Protein AF-A0A9W8D5C9-F1 (afdb_monomer)

Solvent-accessible surface area (backbone atoms only — not comparable to full-atom values): 7856 Å² total; per-residue (Å²): 135,87,64,91,77,74,80,78,79,81,74,92,70,95,73,89,43,74,68,52,52,51,42,46,52,53,36,50,51,50,59,46,50,76,71,38,90,71,66,34,78,88,32,74,48,76,50,75,42,58,45,60,65,43,46,39,41,76,72,57,45,49,63,58,22,62,76,54,74,42,32,44,96,87,67,45,71,49,79,64,47,74,58,52,54,54,34,48,52,53,59,69,70,45,58,43,45,79,42,78,41,71,43,70,75,90,59,94,46,78,69,54,62,55,51,52,53,42,56,55,52,61,66,60,80,78,122

Sequence (127 aa):
MFDPRNASEPLPGTRQTSQRAEIAAIVLALLIIINDVRLGQQTVFRICSDSMYAISSFTKWHIVWALNGWRHANGSPVEDQDLIEKGVMLAR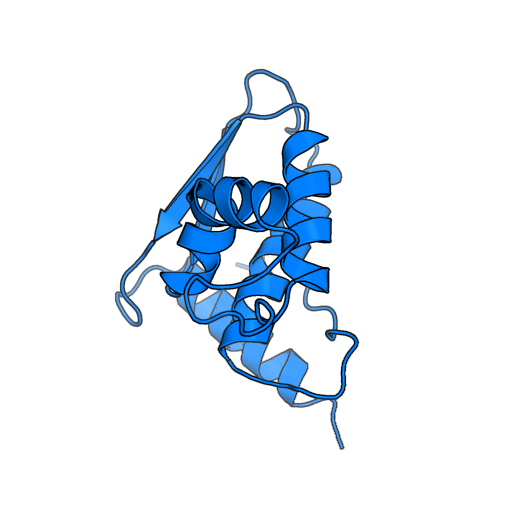ALPARLVYTHVPAHYGIEGNEQADQLAIQGAKDNN

Mean predicted aligned error: 10.07 Å

Radius of gyration: 14.94 Å; Cα contacts (8 Å, |Δi|>4): 122; chains: 1; bounding box: 32×32×46 Å

Secondary structure (DSSP, 8-state):
---TT----PPSSS---HHHHHHHHHHHHHHHHHT-TT-STT-EEEEEES-HHHHHIIIIIHHHHHHTTSB-TTSPBPTTHHHHHHHHHHHHHSSSEEEEEE--TTS--HHHHHHHHHHHHHHHS--

Foldseek 3Di:
DDDPLDDFDADPDPDDDPVLLQLVVLLSNLVSQQPDPPFALAAEDEDEDQDPVNLCLLPPVVVVCVVVVQADPVRHHHPNCVSSVSSNVSCVPGSYHYHYDHDHPPPPDVVVVSSVVSSVVSVPVPD

Structure (mmCIF, N/CA/C/O backbone):
data_AF-A0A9W8D5C9-F1
#
_entry.id   AF-A0A9W8D5C9-F1
#
loop_
_atom_site.group_PDB
_atom_site.id
_atom_site.type_symbol
_atom_site.label_atom_id
_atom_site.label_alt_id
_atom_site.label_comp_id
_atom_site.label_asym_id
_atom_site.label_entity_id
_atom_site.label_seq_id
_atom_site.pdbx_PDB_ins_code
_atom_site.Cartn_x
_atom_site.Cartn_y
_atom_site.Cartn_z
_atom_site.occupancy
_atom_site.B_iso_or_equiv
_atom_site.auth_seq_id
_atom_site.auth_comp_id
_atom_site.auth_asym_id
_atom_site.auth_atom_id
_atom_site.pdbx_PDB_model_num
ATOM 1 N N . MET A 1 1 ? 3.618 0.450 26.489 1.00 38.72 1 MET A N 1
ATOM 2 C CA . MET A 1 1 ? 2.148 0.291 26.451 1.00 38.72 1 MET A CA 1
ATOM 3 C C . MET A 1 1 ? 1.827 -0.381 25.124 1.00 38.72 1 MET A C 1
ATOM 5 O O . MET A 1 1 ? 2.109 0.208 24.093 1.00 38.72 1 MET A O 1
ATOM 9 N N . PHE A 1 2 ? 1.432 -1.657 25.146 1.00 38.47 2 PHE A N 1
ATOM 10 C CA . PHE A 1 2 ? 1.218 -2.468 23.941 1.00 38.47 2 PHE A CA 1
ATOM 11 C C . PHE A 1 2 ? -0.118 -2.090 23.291 1.00 38.47 2 PHE A C 1
ATOM 13 O O . PHE A 1 2 ? -1.156 -2.170 23.947 1.00 38.47 2 PHE A O 1
ATOM 20 N N . ASP A 1 3 ? -0.087 -1.658 22.030 1.00 44.62 3 ASP A N 1
ATOM 21 C CA . ASP A 1 3 ? -1.291 -1.420 21.234 1.00 44.62 3 ASP A CA 1
ATOM 22 C C . ASP A 1 3 ? -1.739 -2.748 20.593 1.00 44.62 3 ASP A C 1
ATOM 24 O O . ASP A 1 3 ? -0.953 -3.362 19.868 1.00 44.62 3 ASP A O 1
ATOM 28 N N . PRO A 1 4 ? -2.974 -3.219 20.834 1.00 49.16 4 PRO A N 1
ATOM 29 C CA . PRO A 1 4 ? -3.477 -4.490 20.303 1.00 49.16 4 PRO A CA 1
ATOM 30 C C . PRO A 1 4 ? -3.664 -4.501 18.776 1.00 49.16 4 PRO A C 1
ATOM 32 O O . PRO A 1 4 ? -4.028 -5.530 18.215 1.00 49.16 4 PRO A O 1
ATOM 35 N N . ARG A 1 5 ? -3.422 -3.378 18.089 1.00 50.81 5 ARG A N 1
ATOM 36 C CA . ARG A 1 5 ? -3.484 -3.263 16.626 1.00 50.81 5 ARG A CA 1
ATOM 37 C C . ARG A 1 5 ? -2.172 -3.627 15.927 1.00 50.81 5 ARG A C 1
ATOM 39 O O . ARG A 1 5 ? -2.107 -3.533 14.709 1.00 50.81 5 ARG A O 1
ATOM 46 N N . ASN A 1 6 ? -1.131 -4.018 16.660 1.00 42.91 6 ASN A N 1
ATOM 47 C CA . ASN A 1 6 ? 0.143 -4.433 16.077 1.00 42.91 6 ASN A CA 1
ATOM 48 C C . ASN A 1 6 ? 0.071 -5.898 15.610 1.00 42.91 6 ASN A C 1
ATOM 50 O O . ASN A 1 6 ? 0.101 -6.812 16.431 1.00 42.91 6 ASN A O 1
ATOM 54 N N . ALA A 1 7 ? -0.020 -6.122 14.298 1.00 48.59 7 ALA A N 1
ATOM 55 C CA . ALA A 1 7 ? 0.104 -7.444 13.684 1.00 48.59 7 ALA A CA 1
ATOM 56 C C . ALA A 1 7 ? 1.468 -7.562 12.985 1.00 48.59 7 ALA A C 1
ATOM 58 O O . ALA A 1 7 ? 1.963 -6.581 12.435 1.00 48.59 7 ALA A O 1
ATOM 59 N N . SER A 1 8 ? 2.064 -8.757 12.999 1.00 45.00 8 SER A N 1
ATOM 60 C CA . SER A 1 8 ? 3.264 -9.120 12.233 1.00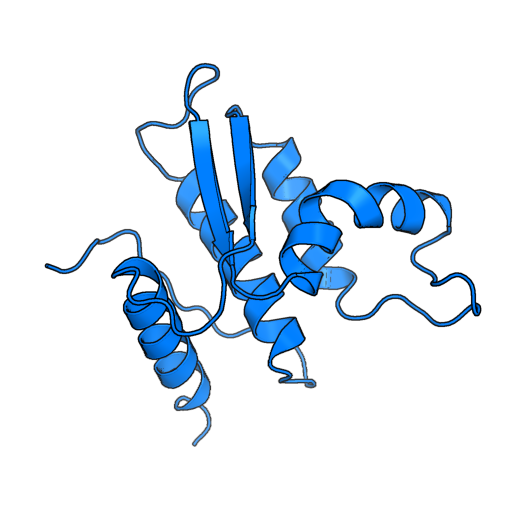 45.00 8 SER A CA 1
ATOM 61 C C . SER A 1 8 ? 2.978 -10.466 11.573 1.00 45.00 8 SER A C 1
ATOM 63 O O . SER A 1 8 ? 2.963 -11.493 12.246 1.00 45.00 8 SER A O 1
ATOM 65 N N . GLU A 1 9 ? 2.638 -10.451 10.283 1.00 47.84 9 GLU A N 1
ATOM 66 C CA . GLU A 1 9 ? 2.447 -11.671 9.494 1.00 47.84 9 GLU A CA 1
ATOM 67 C C . GLU A 1 9 ? 3.598 -11.839 8.494 1.00 47.84 9 GLU A C 1
ATOM 69 O O . GLU A 1 9 ? 4.032 -10.854 7.884 1.00 47.84 9 GLU A O 1
ATOM 74 N N . PRO A 1 10 ? 4.092 -13.073 8.291 1.00 42.75 10 PRO A N 1
ATOM 75 C CA . PRO A 1 10 ? 5.148 -13.344 7.332 1.00 42.75 10 PRO A CA 1
ATOM 76 C C . PRO A 1 10 ? 4.661 -13.118 5.899 1.00 42.75 10 PRO A C 1
ATOM 78 O O . PRO A 1 10 ? 3.563 -13.508 5.499 1.00 42.75 10 PRO A O 1
ATOM 81 N N . LEU A 1 11 ? 5.525 -12.507 5.096 1.00 48.06 11 LEU A N 1
ATOM 82 C CA . LEU A 1 11 ? 5.259 -12.271 3.686 1.00 48.06 11 LEU A CA 1
ATOM 83 C C . LEU A 1 11 ? 5.392 -13.549 2.861 1.00 48.06 11 LEU A C 1
ATOM 85 O O . LEU A 1 11 ? 6.453 -14.175 2.896 1.00 48.06 11 LEU A O 1
ATOM 89 N N . PRO A 1 12 ? 4.407 -13.898 2.018 1.00 43.94 12 PRO A N 1
ATOM 90 C CA . PRO A 1 12 ? 4.619 -14.912 0.998 1.00 43.94 12 PRO A CA 1
ATOM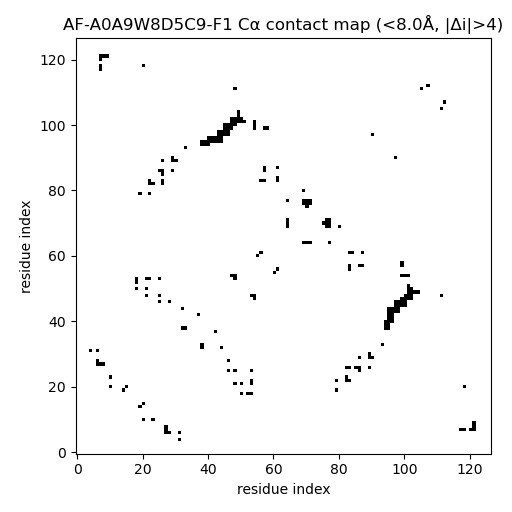 91 C C . PRO A 1 12 ? 5.616 -14.409 -0.067 1.00 43.94 12 PRO A C 1
ATOM 93 O O . PRO A 1 12 ? 5.465 -13.318 -0.630 1.00 43.94 12 PRO A O 1
ATOM 96 N N . GLY A 1 13 ? 6.646 -15.214 -0.352 1.00 50.25 13 GLY A N 1
ATOM 97 C CA . GLY A 1 13 ? 7.614 -14.996 -1.437 1.00 50.25 13 GLY A CA 1
ATOM 98 C C . GLY A 1 13 ? 9.067 -15.315 -1.057 1.00 50.25 13 GLY A C 1
ATOM 99 O O . GLY A 1 13 ? 9.473 -15.165 0.088 1.00 50.25 13 GLY A O 1
ATOM 100 N N . THR A 1 14 ? 9.877 -15.734 -2.033 1.00 46.97 14 THR A N 1
ATOM 101 C CA . THR A 1 14 ? 11.293 -16.129 -1.851 1.00 46.97 14 THR A CA 1
ATOM 102 C C . THR A 1 14 ? 12.274 -14.954 -1.767 1.00 46.97 14 THR A C 1
ATOM 104 O O . THR A 1 14 ? 13.459 -15.155 -1.513 1.00 46.97 14 THR A O 1
ATOM 107 N N . ARG A 1 15 ? 11.808 -13.717 -1.986 1.00 52.94 15 ARG A N 1
ATOM 108 C CA . ARG A 1 15 ? 12.640 -12.508 -2.029 1.00 52.94 15 ARG A CA 1
ATOM 109 C C . ARG A 1 15 ? 12.378 -11.630 -0.807 1.00 52.94 15 ARG A C 1
ATOM 111 O O . ARG A 1 15 ? 11.572 -10.711 -0.860 1.00 52.94 15 ARG A O 1
ATOM 118 N N . GLN A 1 16 ? 13.072 -11.908 0.291 1.00 59.00 16 GLN A N 1
ATOM 119 C CA . GLN A 1 16 ? 13.033 -11.081 1.498 1.00 59.00 16 GLN A CA 1
ATOM 120 C C . GLN A 1 16 ? 14.001 -9.897 1.346 1.00 59.00 16 GLN A C 1
ATOM 122 O O . GLN A 1 16 ? 15.188 -10.002 1.637 1.00 59.00 16 GLN A O 1
ATOM 127 N N . THR A 1 17 ? 13.511 -8.777 0.813 1.00 75.38 17 THR A N 1
ATOM 128 C CA . THR A 1 17 ? 14.245 -7.501 0.770 1.00 75.38 17 THR A CA 1
ATOM 129 C C . THR A 1 17 ? 13.625 -6.520 1.757 1.00 75.38 17 THR A C 1
ATOM 131 O O . THR A 1 17 ? 12.421 -6.576 2.007 1.00 75.38 17 THR A O 1
ATOM 134 N N . SER A 1 18 ? 14.415 -5.566 2.258 1.00 80.00 18 SER A N 1
ATOM 135 C CA . SER A 1 18 ? 13.896 -4.469 3.089 1.00 80.00 18 SER A CA 1
ATOM 136 C C . SER A 1 18 ? 12.739 -3.738 2.396 1.00 80.00 18 SER A C 1
ATOM 138 O O . SER A 1 18 ? 11.730 -3.450 3.016 1.00 80.00 18 SER A O 1
ATOM 140 N N . GLN A 1 19 ? 12.816 -3.539 1.076 1.00 82.19 19 GLN A N 1
ATOM 141 C CA . GLN A 1 19 ? 11.747 -2.894 0.301 1.00 82.19 19 GLN A CA 1
ATOM 142 C C . GLN A 1 19 ? 10.433 -3.688 0.304 1.00 82.19 19 GLN A C 1
ATOM 144 O O . GLN A 1 19 ? 9.366 -3.101 0.487 1.00 82.19 19 GLN A O 1
ATOM 149 N N . ARG A 1 20 ? 10.497 -5.016 0.147 1.00 85.69 20 ARG A N 1
ATOM 150 C CA . ARG A 1 20 ? 9.303 -5.868 0.184 1.00 85.69 20 ARG A CA 1
ATOM 151 C C . ARG A 1 20 ? 8.679 -5.885 1.580 1.00 85.69 20 ARG A C 1
ATOM 153 O O . ARG A 1 20 ? 7.455 -5.852 1.690 1.00 85.69 20 ARG A O 1
ATOM 160 N N . ALA A 1 21 ? 9.510 -5.885 2.627 1.00 84.38 21 ALA A N 1
ATOM 161 C CA . ALA A 1 21 ? 9.067 -5.781 4.017 1.00 84.38 21 ALA A CA 1
ATOM 162 C C . ALA A 1 21 ? 8.330 -4.460 4.299 1.00 84.38 21 ALA A C 1
ATOM 164 O O . ALA A 1 21 ? 7.262 -4.468 4.904 1.00 84.38 21 ALA A O 1
ATOM 165 N N . GLU A 1 22 ? 8.825 -3.342 3.773 1.00 86.19 22 GLU A N 1
ATOM 166 C CA . GLU A 1 22 ? 8.176 -2.032 3.916 1.00 86.19 22 GLU A CA 1
ATOM 167 C C . GLU A 1 22 ? 6.786 -1.984 3.264 1.00 86.19 22 GLU A C 1
ATOM 169 O O . GLU A 1 22 ? 5.809 -1.513 3.848 1.00 86.19 22 GLU A O 1
ATOM 174 N N . ILE A 1 23 ? 6.656 -2.521 2.050 1.00 90.31 23 ILE A N 1
ATOM 175 C CA . ILE A 1 23 ? 5.365 -2.585 1.347 1.00 90.31 23 ILE A CA 1
ATOM 176 C C . ILE A 1 23 ? 4.388 -3.484 2.103 1.00 90.31 23 ILE A C 1
ATOM 178 O O . ILE A 1 23 ? 3.207 -3.159 2.236 1.00 90.31 23 ILE A O 1
ATOM 182 N N . ALA A 1 24 ? 4.875 -4.606 2.620 1.00 88.62 24 ALA A N 1
ATOM 183 C CA . ALA A 1 24 ? 4.086 -5.514 3.430 1.00 88.62 24 ALA A CA 1
ATOM 184 C C . ALA A 1 24 ? 3.551 -4.882 4.702 1.00 88.62 24 ALA A C 1
ATOM 186 O O . ALA A 1 24 ? 2.385 -5.087 5.029 1.00 88.62 24 ALA A O 1
ATOM 187 N N . ALA A 1 25 ? 4.383 -4.101 5.391 1.00 87.25 25 ALA A N 1
ATOM 188 C CA . ALA A 1 25 ? 3.981 -3.380 6.586 1.00 87.25 25 ALA A CA 1
ATOM 189 C C . ALA A 1 25 ? 2.800 -2.447 6.279 1.00 87.25 25 ALA A C 1
ATOM 191 O O . ALA A 1 25 ? 1.821 -2.416 7.026 1.00 87.25 25 ALA A O 1
ATOM 192 N N . ILE A 1 26 ? 2.819 -1.769 5.123 1.00 91.12 26 ILE A N 1
ATOM 193 C CA . ILE A 1 26 ? 1.679 -0.963 4.664 1.00 91.12 26 ILE A CA 1
ATOM 194 C C . ILE A 1 26 ? 0.443 -1.835 4.396 1.00 91.12 26 ILE A C 1
ATOM 196 O O . ILE A 1 26 ? -0.654 -1.478 4.825 1.00 91.12 26 ILE A O 1
ATOM 200 N N . VAL A 1 27 ? 0.585 -2.973 3.708 1.00 92.19 27 VAL A N 1
ATOM 201 C CA . VAL A 1 27 ? -0.542 -3.892 3.448 1.00 92.19 27 VAL A CA 1
ATOM 202 C C . VAL A 1 27 ? -1.160 -4.387 4.756 1.00 92.19 27 VAL A C 1
ATOM 204 O O . VAL A 1 27 ? -2.383 -4.399 4.895 1.00 92.19 27 VAL A O 1
ATOM 207 N N . LEU A 1 28 ? -0.332 -4.753 5.728 1.00 88.81 28 LEU A N 1
ATOM 208 C CA . LEU A 1 28 ? -0.775 -5.226 7.031 1.00 88.81 28 LEU A CA 1
ATOM 209 C C . LEU A 1 28 ? -1.497 -4.126 7.814 1.00 88.81 28 LEU A C 1
ATOM 211 O O . LEU A 1 28 ? -2.578 -4.366 8.348 1.00 88.81 28 LEU A O 1
ATOM 215 N N . ALA A 1 29 ? -0.974 -2.897 7.791 1.00 88.31 29 ALA A N 1
ATOM 216 C CA . ALA A 1 29 ? -1.648 -1.740 8.374 1.00 88.31 29 ALA A CA 1
ATOM 217 C C . ALA A 1 29 ? -3.048 -1.530 7.772 1.00 88.31 29 ALA A C 1
ATOM 219 O O . ALA A 1 29 ? -3.999 -1.251 8.501 1.00 88.31 29 ALA A O 1
ATOM 220 N N . LEU A 1 30 ? -3.210 -1.716 6.459 1.00 91.00 30 LEU A N 1
ATOM 221 C CA . LEU A 1 30 ? -4.522 -1.638 5.810 1.00 91.00 30 LEU A CA 1
ATOM 222 C C . LEU A 1 30 ? -5.466 -2.752 6.282 1.00 91.00 30 LEU A C 1
ATOM 224 O O . LEU A 1 30 ? -6.631 -2.472 6.553 1.00 91.00 30 LEU A O 1
ATOM 228 N N . LEU A 1 31 ? -4.979 -3.987 6.433 1.00 88.75 31 LEU A N 1
ATOM 229 C CA . LEU A 1 31 ? -5.774 -5.107 6.958 1.00 88.75 31 LEU A CA 1
ATOM 230 C C . LEU A 1 31 ? -6.241 -4.866 8.399 1.00 88.75 31 LEU A C 1
ATOM 232 O O . LEU A 1 31 ? -7.380 -5.184 8.744 1.00 88.75 31 LEU A O 1
ATOM 236 N N . ILE A 1 32 ? -5.394 -4.254 9.225 1.00 86.44 32 ILE A N 1
ATOM 237 C CA . ILE A 1 32 ? -5.754 -3.833 10.582 1.00 86.44 32 ILE A CA 1
ATOM 238 C C . ILE A 1 32 ? -6.851 -2.761 10.532 1.00 86.44 32 ILE A C 1
ATOM 240 O O . ILE A 1 32 ? -7.858 -2.880 11.227 1.00 86.44 32 ILE A O 1
ATOM 244 N N . ILE A 1 33 ? -6.693 -1.740 9.679 1.00 87.50 33 ILE A N 1
ATOM 245 C CA . ILE A 1 33 ? -7.663 -0.641 9.538 1.00 87.50 33 ILE A CA 1
ATOM 246 C C . ILE A 1 33 ? -9.042 -1.151 9.097 1.00 87.50 33 ILE A C 1
ATOM 248 O O . ILE A 1 33 ? -10.053 -0.640 9.574 1.00 87.50 33 ILE A O 1
ATOM 252 N N . ILE A 1 34 ? -9.101 -2.171 8.233 1.00 86.88 34 ILE A N 1
ATOM 253 C CA . ILE A 1 34 ? -10.367 -2.786 7.788 1.00 86.88 34 ILE A CA 1
ATOM 254 C C . ILE A 1 34 ? -11.199 -3.303 8.971 1.00 86.88 34 ILE A C 1
ATOM 256 O O . ILE A 1 34 ? -12.426 -3.278 8.909 1.00 86.88 34 ILE A O 1
ATOM 260 N N . ASN A 1 35 ? -10.547 -3.730 10.053 1.00 85.12 35 ASN A N 1
ATOM 261 C CA . ASN A 1 35 ? -11.200 -4.261 11.247 1.00 85.12 35 ASN A CA 1
ATOM 262 C C . ASN A 1 35 ? -11.308 -3.229 12.389 1.00 85.12 35 ASN A C 1
ATOM 264 O O . ASN A 1 35 ? -11.747 -3.571 13.487 1.00 85.12 35 ASN A O 1
ATOM 268 N N . ASP A 1 36 ? -10.903 -1.974 12.168 1.00 85.50 36 ASP A N 1
ATOM 269 C CA . ASP A 1 36 ? -10.916 -0.942 13.205 1.00 85.50 36 ASP A CA 1
ATOM 270 C C . ASP A 1 36 ? -12.340 -0.420 13.449 1.00 85.50 36 ASP A C 1
ATOM 272 O O . ASP A 1 36 ? -13.038 0.015 12.534 1.00 85.50 36 ASP A O 1
ATOM 276 N N . VAL A 1 37 ? -12.764 -0.397 14.714 1.00 82.00 37 VAL A N 1
ATOM 277 C CA . VAL A 1 37 ? -14.108 0.053 15.122 1.00 82.00 37 VAL A CA 1
ATOM 278 C C . VAL A 1 37 ? -14.401 1.518 14.784 1.00 82.00 37 VAL A C 1
ATOM 280 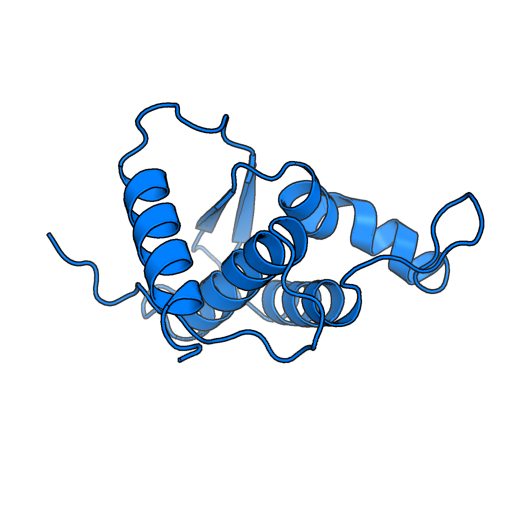O O . VAL A 1 37 ? -15.559 1.927 14.775 1.00 82.00 37 VAL A O 1
ATOM 283 N N . ARG A 1 38 ? -13.368 2.328 14.517 1.00 82.38 38 ARG A N 1
ATOM 284 C CA . ARG A 1 38 ? -13.508 3.741 14.130 1.00 82.38 38 ARG A CA 1
ATOM 285 C C . ARG A 1 38 ? -13.709 3.922 12.629 1.00 82.38 38 ARG A C 1
ATOM 287 O O . ARG A 1 38 ? -13.809 5.060 12.176 1.00 82.38 38 ARG A O 1
ATOM 294 N N . LEU A 1 39 ? -13.705 2.849 11.843 1.00 85.56 39 LEU A N 1
ATOM 295 C CA . LEU A 1 39 ? -13.830 2.919 10.395 1.00 85.56 39 LEU A CA 1
ATOM 296 C C . LEU A 1 39 ? -15.146 3.608 9.982 1.00 85.56 39 LEU A C 1
ATOM 298 O O . LEU A 1 39 ? -16.228 3.259 10.448 1.00 85.56 39 LEU A O 1
ATOM 302 N N . GLY A 1 40 ? -15.052 4.604 9.100 1.00 86.38 40 GLY A N 1
ATOM 303 C CA . GLY A 1 40 ? -16.196 5.392 8.645 1.00 86.38 40 GLY A CA 1
ATOM 304 C C . GLY A 1 40 ? -15.773 6.548 7.741 1.00 86.38 40 GLY A C 1
ATOM 305 O O . GLY A 1 40 ? -14.622 6.978 7.772 1.00 86.38 40 GLY A O 1
ATOM 306 N N . GLN A 1 41 ? -16.704 7.071 6.934 1.00 86.50 41 GLN A N 1
ATOM 307 C CA . GLN A 1 41 ? -16.392 8.018 5.844 1.00 86.50 41 GLN A CA 1
ATOM 308 C C . GLN A 1 41 ? -15.723 9.322 6.312 1.00 86.50 41 GLN A C 1
ATOM 310 O O . GLN A 1 41 ? -15.052 9.988 5.528 1.00 86.50 41 GLN A O 1
ATOM 315 N N . GLN A 1 42 ? -15.908 9.690 7.582 1.00 88.88 42 GLN A N 1
ATOM 316 C CA . GLN A 1 42 ? -15.310 10.878 8.202 1.00 88.88 42 GLN A CA 1
ATOM 317 C C . GLN A 1 42 ? -13.978 10.579 8.910 1.00 88.88 42 GLN A C 1
ATOM 319 O O . GLN A 1 42 ? -13.320 11.489 9.413 1.00 88.88 42 GLN A O 1
ATOM 324 N N . THR A 1 43 ? -13.568 9.312 8.960 1.00 88.75 43 THR A N 1
ATOM 325 C CA . THR A 1 43 ? -12.360 8.871 9.651 1.00 88.75 43 THR A CA 1
ATOM 326 C C . THR A 1 43 ? -11.148 9.028 8.746 1.00 88.75 43 THR A C 1
ATOM 328 O O . THR A 1 43 ? -11.173 8.695 7.558 1.00 88.75 43 THR A O 1
ATOM 331 N N . VAL A 1 44 ? -10.060 9.530 9.329 1.00 90.25 44 VAL A N 1
ATOM 332 C CA . VAL A 1 44 ? -8.775 9.698 8.655 1.00 90.25 44 VAL A CA 1
ATOM 333 C C . VAL A 1 44 ? -7.741 8.814 9.340 1.00 90.25 44 VAL A C 1
ATOM 335 O O . VAL A 1 44 ? -7.473 8.989 10.527 1.00 90.25 44 VAL A O 1
ATOM 338 N N . PHE A 1 45 ? -7.127 7.902 8.590 1.00 88.50 45 PHE A N 1
ATOM 339 C CA . PHE A 1 45 ? -5.981 7.127 9.058 1.00 88.50 45 PHE A CA 1
ATOM 340 C C . PHE A 1 45 ? -4.705 7.650 8.408 1.00 88.50 45 PHE A C 1
ATOM 342 O O . PHE A 1 45 ? -4.662 7.902 7.201 1.00 88.50 45 PHE A O 1
ATOM 349 N N . ARG A 1 46 ? -3.653 7.810 9.213 1.00 90.12 46 ARG A N 1
ATOM 350 C CA . ARG A 1 46 ? -2.319 8.162 8.729 1.00 90.12 46 ARG A CA 1
ATOM 351 C C . ARG A 1 46 ? -1.429 6.924 8.750 1.00 90.12 46 ARG A C 1
ATOM 353 O O . ARG A 1 46 ? -1.284 6.304 9.796 1.00 90.12 46 ARG A O 1
ATOM 360 N N . ILE A 1 47 ? -0.834 6.605 7.605 1.00 88.56 47 ILE A N 1
ATOM 361 C CA . ILE A 1 47 ? 0.155 5.538 7.440 1.00 88.56 47 ILE A CA 1
ATOM 362 C C . ILE A 1 47 ? 1.515 6.203 7.240 1.00 88.56 47 ILE A C 1
ATOM 364 O O . ILE A 1 47 ? 1.682 7.013 6.324 1.00 88.56 47 ILE A O 1
ATOM 368 N N . CYS A 1 48 ? 2.467 5.876 8.107 1.00 86.38 48 CYS A N 1
ATOM 369 C CA . CYS A 1 48 ? 3.836 6.375 8.045 1.00 86.38 48 CYS A CA 1
ATOM 370 C C . CYS A 1 48 ? 4.784 5.232 7.673 1.00 86.38 48 CYS A C 1
ATOM 372 O O . CYS A 1 48 ? 4.615 4.125 8.170 1.00 86.38 48 CYS A O 1
ATOM 374 N N . SER A 1 49 ? 5.763 5.507 6.817 1.00 87.31 49 SER A N 1
ATOM 375 C CA . SER A 1 49 ? 6.886 4.605 6.519 1.00 87.31 49 SER A CA 1
ATOM 376 C C . SER A 1 49 ? 8.102 5.460 6.178 1.00 87.31 49 SER A C 1
ATOM 378 O O . SER A 1 49 ? 7.957 6.573 5.653 1.00 87.31 49 SER A O 1
ATOM 380 N N . ASP A 1 50 ? 9.291 4.964 6.493 1.00 84.25 50 ASP A N 1
ATOM 381 C CA . ASP A 1 50 ? 10.553 5.600 6.127 1.00 84.25 50 ASP A CA 1
ATOM 382 C C . ASP A 1 50 ? 11.031 5.246 4.712 1.00 84.25 50 ASP A C 1
ATOM 384 O O . ASP A 1 50 ? 11.951 5.867 4.165 1.00 84.25 50 ASP A O 1
ATOM 388 N N . SER A 1 51 ? 10.313 4.341 4.051 1.00 88.44 51 SER A N 1
ATOM 389 C CA . SER A 1 51 ? 10.506 3.999 2.658 1.00 88.44 51 SER A CA 1
ATOM 390 C C . SER A 1 51 ? 9.750 4.959 1.751 1.00 88.44 51 SER A C 1
ATOM 392 O O . SER A 1 51 ? 8.539 4.857 1.520 1.00 88.44 51 SER A O 1
ATOM 394 N N . MET A 1 52 ? 10.498 5.882 1.144 1.00 89.94 52 MET A N 1
ATOM 395 C CA . MET A 1 52 ? 9.962 6.736 0.082 1.00 89.94 52 MET A CA 1
ATOM 396 C C . MET A 1 52 ? 9.440 5.898 -1.094 1.00 89.94 52 MET A C 1
ATOM 398 O O . MET A 1 52 ? 8.461 6.297 -1.731 1.00 89.94 52 MET A O 1
ATOM 402 N N . TYR A 1 53 ? 10.049 4.734 -1.353 1.00 90.38 53 TYR A N 1
ATOM 403 C CA . TYR A 1 53 ? 9.573 3.786 -2.360 1.00 90.38 53 TYR A CA 1
ATOM 404 C C . TYR A 1 53 ? 8.174 3.272 -2.016 1.00 90.38 53 TYR A C 1
ATOM 406 O O . TYR A 1 53 ? 7.268 3.369 -2.846 1.00 90.38 53 TYR A O 1
ATOM 414 N N . ALA A 1 54 ? 7.964 2.796 -0.786 1.00 91.12 54 ALA A N 1
ATOM 415 C CA . ALA A 1 54 ? 6.671 2.285 -0.351 1.00 91.12 54 ALA A CA 1
ATOM 416 C C . ALA A 1 54 ? 5.606 3.395 -0.405 1.00 91.12 54 ALA A C 1
ATOM 418 O O . ALA A 1 54 ? 4.602 3.262 -1.102 1.00 91.12 54 ALA A O 1
ATOM 419 N N . ILE A 1 55 ? 5.864 4.558 0.198 1.00 94.06 55 ILE A N 1
ATOM 420 C CA . ILE A 1 55 ? 4.923 5.691 0.173 1.00 94.06 55 ILE A CA 1
ATOM 421 C C . ILE A 1 55 ? 4.582 6.130 -1.260 1.00 94.06 55 ILE A C 1
ATOM 423 O O . ILE A 1 55 ? 3.412 6.357 -1.583 1.00 94.06 55 ILE A O 1
ATOM 427 N N . SER A 1 56 ? 5.572 6.233 -2.149 1.00 93.94 56 SER A N 1
ATOM 428 C CA . SER A 1 56 ? 5.344 6.668 -3.535 1.00 93.94 56 SER A CA 1
ATOM 429 C C . SER A 1 56 ? 4.577 5.629 -4.351 1.00 93.94 56 SER A C 1
ATOM 431 O O . SER A 1 56 ? 3.708 6.004 -5.147 1.00 93.94 56 SER A O 1
ATOM 433 N N . SER A 1 57 ? 4.820 4.340 -4.097 1.00 94.06 57 SER A N 1
ATOM 434 C CA . SER A 1 57 ? 4.088 3.225 -4.705 1.00 94.06 57 SER A CA 1
ATOM 435 C C . SER A 1 57 ? 2.592 3.329 -4.413 1.00 94.06 57 SER A C 1
ATOM 437 O O . SER A 1 57 ? 1.784 3.335 -5.340 1.00 94.06 57 SER A O 1
ATOM 439 N N . PHE A 1 58 ? 2.211 3.555 -3.154 1.00 94.19 58 PHE A N 1
ATOM 440 C CA . PHE A 1 58 ? 0.804 3.650 -2.742 1.00 94.19 58 PHE A CA 1
ATOM 441 C C . PHE A 1 58 ? 0.124 4.990 -3.062 1.00 94.19 58 PHE A C 1
ATOM 443 O O . PHE A 1 58 ? -1.102 5.064 -3.056 1.00 94.19 58 PHE A O 1
ATOM 450 N N . THR A 1 59 ? 0.876 6.047 -3.381 1.00 93.12 59 THR A N 1
ATOM 451 C CA . THR A 1 59 ? 0.302 7.389 -3.612 1.00 93.12 59 THR A CA 1
ATOM 452 C C . THR A 1 59 ? 0.261 7.811 -5.074 1.00 93.12 59 THR A C 1
ATOM 454 O O . THR A 1 59 ? -0.762 8.321 -5.526 1.00 93.12 59 THR A O 1
ATOM 457 N N . LYS A 1 60 ? 1.360 7.638 -5.816 1.00 92.12 60 LYS A N 1
ATOM 458 C CA . LYS A 1 60 ? 1.527 8.214 -7.161 1.00 92.12 60 LYS A CA 1
ATOM 459 C C . LYS A 1 60 ? 1.831 7.157 -8.211 1.00 92.12 60 LYS A C 1
ATOM 461 O O . LYS A 1 60 ? 1.225 7.159 -9.280 1.00 92.12 60 LYS A O 1
ATOM 466 N N . TRP A 1 61 ? 2.778 6.270 -7.926 1.00 93.62 61 TRP A N 1
ATOM 467 C CA . TRP A 1 61 ? 3.360 5.418 -8.958 1.00 93.62 61 TRP A CA 1
ATOM 468 C C . TRP A 1 61 ? 2.442 4.283 -9.392 1.00 93.62 61 TRP A C 1
ATOM 470 O O . TRP A 1 61 ? 2.381 4.018 -10.588 1.00 93.62 61 TRP A O 1
ATOM 480 N N . HIS A 1 62 ? 1.644 3.700 -8.487 1.00 93.69 62 HIS A N 1
ATOM 481 C CA . HIS A 1 62 ? 0.687 2.651 -8.862 1.00 93.69 62 HIS A CA 1
ATOM 482 C C . HIS A 1 62 ? -0.277 3.077 -9.979 1.00 93.69 62 HIS A C 1
ATOM 484 O O . HIS A 1 62 ? -0.702 2.233 -10.759 1.00 93.69 62 HIS A O 1
ATOM 490 N N . ILE A 1 63 ? -0.616 4.368 -10.092 1.00 93.00 63 ILE A N 1
ATOM 491 C CA . ILE A 1 63 ? -1.498 4.866 -11.158 1.00 93.00 63 ILE A CA 1
ATOM 492 C C . ILE A 1 63 ? -0.796 4.744 -12.513 1.00 93.00 63 ILE A C 1
ATOM 494 O O . ILE A 1 63 ? -1.357 4.202 -13.460 1.00 93.00 63 ILE A O 1
ATOM 498 N N . VAL A 1 64 ? 0.448 5.218 -12.591 1.00 93.25 64 VAL A N 1
ATOM 499 C CA . VAL A 1 64 ? 1.251 5.176 -13.820 1.00 93.25 64 VAL A CA 1
ATOM 500 C C . VAL A 1 64 ? 1.610 3.737 -14.179 1.00 93.25 64 VAL A C 1
ATOM 502 O O . VAL A 1 64 ? 1.505 3.345 -15.337 1.00 93.25 64 VAL A O 1
ATOM 505 N N . TRP A 1 65 ? 1.989 2.926 -13.192 1.00 94.38 65 TRP A N 1
ATOM 506 C CA . TRP A 1 65 ? 2.324 1.524 -13.405 1.00 94.38 65 TRP A CA 1
ATOM 507 C C . TRP A 1 65 ? 1.121 0.711 -13.868 1.00 94.38 65 TRP A C 1
ATOM 509 O O . TRP A 1 65 ? 1.255 -0.019 -14.842 1.00 94.38 65 TRP A O 1
ATOM 519 N N . ALA A 1 66 ? -0.058 0.887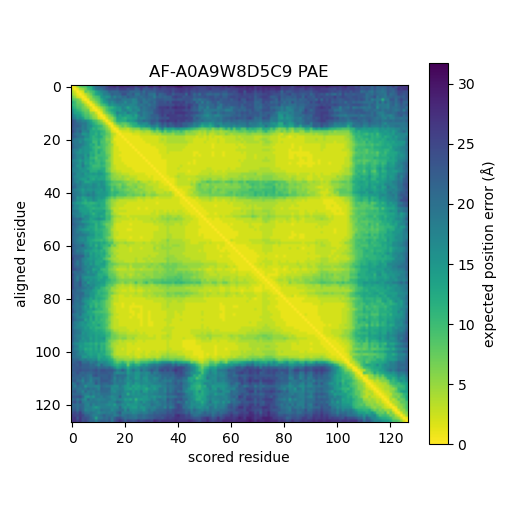 -13.267 1.00 92.00 66 ALA A N 1
ATOM 520 C CA . ALA A 1 66 ? -1.269 0.205 -13.721 1.00 92.00 66 ALA A CA 1
ATOM 521 C C . ALA A 1 66 ? -1.615 0.555 -15.180 1.00 92.00 66 ALA A C 1
ATOM 523 O O . ALA A 1 66 ? -2.001 -0.327 -15.944 1.00 92.00 66 ALA A O 1
ATOM 524 N N . LEU A 1 67 ? -1.420 1.815 -15.592 1.00 91.75 67 LEU A N 1
ATOM 525 C CA . LEU A 1 67 ? -1.619 2.243 -16.984 1.00 91.75 67 LEU A CA 1
ATOM 526 C C . LEU A 1 67 ? -0.576 1.653 -17.945 1.00 91.75 67 LEU A C 1
ATOM 528 O O . LEU A 1 67 ? -0.899 1.352 -19.091 1.00 91.75 67 LEU A O 1
ATOM 532 N N . ASN A 1 68 ? 0.653 1.444 -17.474 1.00 92.19 68 ASN A N 1
ATOM 533 C CA . ASN A 1 68 ? 1.769 0.925 -18.267 1.00 92.19 68 ASN A CA 1
ATOM 534 C C . ASN A 1 68 ? 1.973 -0.595 -18.121 1.00 92.19 68 ASN A C 1
ATOM 536 O O . ASN A 1 68 ? 3.061 -1.102 -18.401 1.00 92.19 68 ASN A O 1
ATOM 540 N N . GLY A 1 69 ? 0.957 -1.337 -17.663 1.00 93.12 69 GLY A N 1
ATOM 541 C CA . GLY A 1 69 ? 1.029 -2.796 -17.525 1.00 93.12 69 GLY A CA 1
ATOM 542 C C . GLY A 1 69 ? 2.079 -3.270 -16.514 1.00 93.12 69 GLY A C 1
ATOM 543 O O . GLY A 1 69 ? 2.732 -4.287 -16.741 1.00 93.12 69 GLY A O 1
ATOM 544 N N . TRP A 1 70 ? 2.259 -2.511 -15.431 1.00 93.75 70 TRP A N 1
ATOM 545 C CA . TRP A 1 70 ? 3.196 -2.755 -14.331 1.00 93.75 70 TRP A CA 1
ATOM 546 C C . TRP A 1 70 ? 4.660 -2.871 -14.761 1.00 93.75 70 TRP A C 1
ATOM 548 O O . TRP A 1 70 ? 5.412 -3.749 -14.332 1.00 93.75 70 TRP A O 1
ATOM 558 N N . ARG A 1 71 ? 5.082 -1.930 -15.609 1.00 90.88 71 ARG A N 1
ATOM 559 C CA . ARG A 1 71 ? 6.467 -1.792 -16.064 1.00 90.88 71 ARG A CA 1
ATOM 560 C C . ARG A 1 71 ? 7.020 -0.403 -15.778 1.00 90.88 71 ARG A C 1
ATOM 562 O O . ARG A 1 71 ? 6.310 0.603 -15.845 1.00 90.88 71 ARG A O 1
ATOM 569 N N . HIS A 1 72 ? 8.312 -0.364 -15.490 1.00 87.12 72 HIS A N 1
ATOM 570 C CA . HIS A 1 72 ? 9.108 0.854 -15.429 1.00 87.12 72 HIS A CA 1
ATOM 571 C C . HIS A 1 72 ? 9.354 1.418 -16.833 1.00 87.12 72 HIS A C 1
ATOM 573 O O . HIS A 1 72 ? 9.203 0.727 -17.841 1.00 87.12 72 HIS A O 1
ATOM 579 N N . ALA A 1 73 ? 9.785 2.680 -16.910 1.00 85.38 73 ALA A N 1
ATOM 580 C CA . ALA A 1 73 ? 10.055 3.358 -18.184 1.00 85.38 73 ALA A CA 1
ATOM 581 C C . ALA A 1 73 ? 11.167 2.689 -19.018 1.00 85.38 73 ALA A C 1
ATOM 583 O O . ALA A 1 73 ? 11.178 2.797 -20.239 1.00 85.38 73 ALA A O 1
ATOM 584 N N . ASN A 1 74 ? 12.085 1.974 -18.365 1.00 86.69 74 ASN A N 1
ATOM 585 C CA . ASN A 1 74 ? 13.132 1.173 -19.006 1.00 86.69 74 ASN A CA 1
ATOM 586 C C . ASN A 1 74 ? 12.632 -0.211 -19.492 1.00 86.69 74 ASN A C 1
ATOM 588 O O . ASN A 1 74 ? 13.428 -1.007 -19.982 1.00 86.69 74 ASN A O 1
ATOM 592 N N . GLY A 1 75 ? 11.340 -0.522 -19.327 1.00 87.06 75 GLY A N 1
ATOM 593 C CA . GLY A 1 75 ? 10.713 -1.783 -19.723 1.00 87.06 75 GLY A CA 1
ATOM 594 C C . GLY A 1 75 ? 10.810 -2.918 -18.698 1.00 87.06 75 GLY A C 1
ATOM 595 O O . GLY A 1 75 ? 10.181 -3.964 -18.910 1.00 87.06 75 GLY A O 1
ATOM 596 N N . SER A 1 76 ? 11.545 -2.738 -17.593 1.00 88.88 76 SER A N 1
ATOM 597 C CA . SER A 1 76 ? 11.637 -3.753 -16.540 1.00 88.88 76 SER A CA 1
ATOM 598 C C . SER A 1 76 ? 10.314 -3.871 -15.772 1.00 88.88 76 SER A C 1
ATOM 600 O O . SER A 1 76 ? 9.587 -2.882 -15.644 1.00 88.88 76 SER A O 1
ATOM 602 N N . PRO A 1 77 ? 9.951 -5.072 -15.287 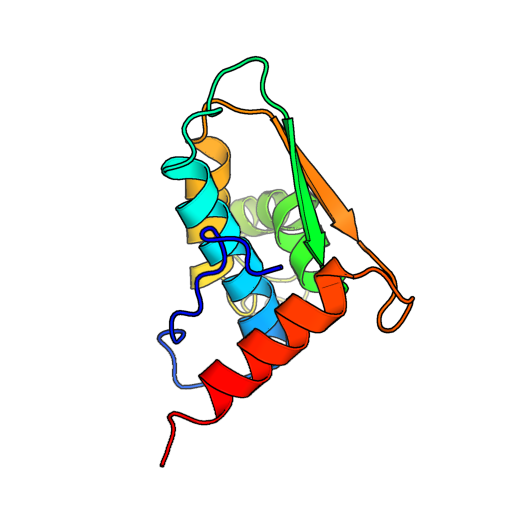1.00 90.88 77 PRO A N 1
ATOM 603 C CA . PRO A 1 77 ? 8.764 -5.239 -14.454 1.00 90.88 77 PRO A CA 1
ATOM 604 C C . PRO A 1 77 ? 8.922 -4.472 -13.138 1.00 90.88 77 PRO A C 1
ATOM 606 O O . PRO A 1 77 ? 10.033 -4.362 -12.618 1.00 90.88 77 PRO A O 1
ATOM 609 N N . VAL A 1 78 ? 7.812 -3.955 -12.614 1.00 91.25 78 VAL A N 1
ATOM 610 C CA . VAL A 1 78 ? 7.777 -3.319 -11.293 1.00 91.25 78 VAL A CA 1
ATOM 611 C C . VAL A 1 78 ? 7.993 -4.372 -10.213 1.00 91.25 78 VAL A C 1
ATOM 613 O O . VAL A 1 78 ? 7.331 -5.411 -10.187 1.00 91.25 78 VAL A O 1
ATOM 616 N N . GLU A 1 79 ? 8.930 -4.108 -9.312 1.00 88.88 79 GLU A N 1
ATOM 617 C CA . GLU A 1 79 ? 9.186 -4.952 -8.157 1.00 88.88 79 GLU A CA 1
ATOM 618 C C . GLU A 1 79 ? 8.023 -4.898 -7.160 1.00 88.88 79 GLU A C 1
ATOM 620 O O . GLU A 1 79 ? 7.423 -3.846 -6.936 1.00 88.88 79 GLU A O 1
ATOM 625 N N . ASP A 1 80 ? 7.725 -6.043 -6.539 1.00 89.94 80 ASP A N 1
ATOM 626 C CA . ASP A 1 80 ? 6.696 -6.180 -5.498 1.00 89.94 80 ASP A CA 1
ATOM 627 C C . ASP A 1 80 ? 5.284 -5.747 -5.936 1.00 89.94 80 ASP A C 1
ATOM 629 O O . ASP A 1 80 ? 4.432 -5.413 -5.107 1.00 89.94 80 ASP A O 1
ATOM 633 N N . GLN A 1 81 ? 5.026 -5.791 -7.252 1.00 91.81 81 GLN A N 1
ATOM 634 C CA . GLN A 1 81 ? 3.723 -5.513 -7.859 1.00 91.81 81 GLN A CA 1
ATOM 635 C C . GLN A 1 81 ? 2.587 -6.226 -7.117 1.00 91.81 81 GLN A C 1
ATOM 637 O O . GLN A 1 81 ? 1.554 -5.620 -6.857 1.00 91.81 81 GLN A O 1
ATOM 642 N N . ASP A 1 82 ? 2.779 -7.498 -6.771 1.00 90.50 82 ASP A N 1
ATOM 643 C CA . ASP A 1 82 ? 1.772 -8.343 -6.132 1.00 90.50 82 ASP A CA 1
ATOM 644 C C . ASP A 1 82 ? 1.253 -7.751 -4.812 1.00 90.50 82 ASP A C 1
ATOM 646 O O . ASP A 1 82 ? 0.047 -7.747 -4.549 1.00 90.50 82 ASP A O 1
ATOM 650 N N . LEU A 1 83 ? 2.152 -7.193 -3.998 1.00 91.38 83 LEU A N 1
ATOM 651 C CA . LEU A 1 83 ? 1.799 -6.559 -2.731 1.00 91.38 83 LEU A CA 1
ATOM 652 C C . LEU A 1 83 ? 1.241 -5.150 -2.932 1.00 91.38 83 LEU A C 1
ATOM 654 O O . LEU A 1 83 ? 0.276 -4.775 -2.263 1.00 91.38 83 LEU A O 1
ATOM 658 N N . ILE A 1 84 ? 1.824 -4.377 -3.853 1.00 93.69 84 ILE A N 1
ATOM 659 C CA . ILE A 1 84 ? 1.381 -3.008 -4.144 1.00 93.69 84 ILE A CA 1
ATOM 660 C C . ILE A 1 84 ? -0.047 -3.031 -4.691 1.00 93.69 84 ILE A C 1
ATOM 662 O O . ILE A 1 84 ? -0.901 -2.285 -4.217 1.00 93.69 84 ILE A O 1
ATOM 666 N N . GLU A 1 85 ? -0.334 -3.909 -5.651 1.00 93.94 85 GLU A N 1
ATOM 667 C CA . GLU A 1 85 ? -1.655 -4.054 -6.257 1.00 93.94 85 GLU A CA 1
ATOM 668 C C . GLU A 1 85 ? -2.701 -4.455 -5.212 1.00 93.94 85 GLU A C 1
ATOM 670 O O . GLU A 1 85 ? -3.709 -3.760 -5.050 1.00 93.94 85 GLU A O 1
ATOM 675 N N . LYS A 1 86 ? -2.417 -5.498 -4.418 1.00 93.31 86 LYS A N 1
ATOM 676 C CA . LYS A 1 86 ? -3.286 -5.926 -3.312 1.00 93.31 86 LYS A CA 1
ATOM 677 C C . LYS A 1 86 ? -3.539 -4.787 -2.325 1.00 93.31 86 LYS A C 1
ATOM 679 O O . LYS A 1 86 ? -4.683 -4.519 -1.961 1.00 93.31 86 LYS A O 1
ATOM 684 N N . GLY A 1 87 ? -2.485 -4.101 -1.898 1.00 94.19 87 GLY A N 1
ATOM 685 C CA . GLY A 1 87 ? -2.577 -3.004 -0.947 1.00 94.19 87 GLY A CA 1
ATOM 686 C C . GLY A 1 87 ? -3.384 -1.815 -1.479 1.00 94.19 87 GLY A C 1
ATOM 687 O O . GLY A 1 87 ? -4.236 -1.285 -0.771 1.00 94.19 87 GLY A O 1
ATOM 688 N N . VAL A 1 88 ? -3.192 -1.429 -2.741 1.00 94.50 88 VAL A N 1
ATOM 689 C CA . VAL A 1 88 ? -3.977 -0.365 -3.388 1.00 94.50 88 VAL A CA 1
ATOM 690 C C . VAL A 1 88 ? -5.455 -0.750 -3.493 1.00 94.50 88 VAL A C 1
ATOM 692 O O . VAL A 1 88 ? -6.322 0.098 -3.270 1.00 94.50 88 VAL A O 1
ATOM 695 N N . MET A 1 89 ? -5.769 -2.013 -3.791 1.00 94.44 89 MET A N 1
ATOM 696 C CA . MET A 1 89 ? -7.154 -2.494 -3.805 1.00 94.44 89 MET A CA 1
ATOM 697 C C . MET A 1 89 ? -7.806 -2.392 -2.421 1.00 94.44 89 MET A C 1
ATOM 699 O O . MET A 1 89 ? -8.912 -1.862 -2.312 1.00 94.44 89 MET A O 1
ATOM 703 N N . LEU A 1 90 ? -7.109 -2.827 -1.366 1.00 93.62 90 LEU A N 1
ATOM 704 C CA . LEU A 1 90 ? -7.586 -2.705 0.017 1.00 93.62 90 LEU A CA 1
ATOM 705 C C . LEU A 1 90 ? -7.804 -1.236 0.403 1.00 93.62 90 LEU A C 1
ATOM 707 O O . LEU A 1 90 ? -8.858 -0.879 0.923 1.00 93.62 90 LEU A O 1
ATOM 711 N N . ALA A 1 91 ? -6.841 -0.370 0.079 1.00 93.81 91 ALA A N 1
ATOM 712 C CA . ALA A 1 91 ? -6.907 1.062 0.349 1.00 93.81 91 ALA A CA 1
ATOM 713 C C . ALA A 1 91 ? -8.117 1.740 -0.311 1.00 93.81 91 ALA A C 1
ATOM 715 O O . ALA A 1 91 ? -8.754 2.592 0.302 1.00 93.81 91 ALA A O 1
ATOM 716 N N . ARG A 1 92 ? -8.459 1.353 -1.546 1.00 93.06 92 ARG A N 1
ATOM 717 C CA . ARG A 1 92 ? -9.622 1.888 -2.277 1.00 93.06 92 ARG A CA 1
ATOM 718 C C . ARG A 1 92 ? -10.960 1.378 -1.746 1.00 93.06 92 ARG A C 1
ATOM 720 O O . ARG A 1 92 ? -11.958 2.078 -1.881 1.00 93.06 92 ARG A O 1
ATOM 727 N N . ALA A 1 93 ? -10.989 0.172 -1.186 1.00 92.81 93 ALA A N 1
ATOM 728 C CA . ALA A 1 93 ? -12.200 -0.423 -0.626 1.00 92.81 93 ALA A CA 1
ATOM 729 C C . ALA A 1 93 ? -12.551 0.126 0.768 1.00 92.81 93 ALA A C 1
ATOM 731 O O . ALA A 1 93 ? -13.685 -0.025 1.222 1.00 92.81 93 ALA A O 1
ATOM 732 N N . LEU A 1 94 ? -11.594 0.761 1.451 1.00 91.25 94 LEU A N 1
ATOM 733 C CA . LEU A 1 94 ? -11.798 1.321 2.779 1.00 91.25 94 LEU A CA 1
ATOM 734 C C . LEU A 1 94 ? -12.724 2.549 2.735 1.00 91.25 94 LEU A C 1
ATOM 736 O O . LEU A 1 94 ? -12.419 3.524 2.046 1.00 91.25 94 LEU A O 1
ATOM 740 N N . PRO A 1 95 ? -13.813 2.580 3.524 1.00 91.81 95 PRO A N 1
ATOM 741 C CA . PRO A 1 95 ? -14.669 3.752 3.654 1.00 91.81 95 PRO A CA 1
ATOM 742 C C . PRO A 1 95 ? -14.036 4.771 4.612 1.00 91.81 95 PRO A C 1
ATOM 744 O O . PRO A 1 95 ? -14.662 5.162 5.586 1.00 91.81 95 PRO A O 1
ATOM 747 N N . ALA A 1 96 ? -12.786 5.167 4.376 1.00 91.06 96 ALA A N 1
ATOM 748 C CA . ALA A 1 96 ? -12.044 6.136 5.177 1.00 91.06 96 ALA A CA 1
ATOM 749 C C . ALA A 1 96 ? -11.022 6.882 4.314 1.00 91.06 96 ALA A C 1
ATOM 751 O O . ALA A 1 96 ? -10.602 6.412 3.256 1.00 91.06 96 ALA A O 1
ATOM 752 N N . ARG A 1 97 ? -10.574 8.047 4.786 1.00 91.81 97 ARG A N 1
ATOM 753 C CA . ARG A 1 97 ? -9.497 8.788 4.129 1.00 91.81 97 ARG A CA 1
ATOM 754 C C . ARG A 1 97 ? -8.145 8.279 4.616 1.00 91.81 97 ARG A C 1
ATOM 756 O O . ARG A 1 97 ? -7.843 8.344 5.804 1.00 91.81 97 ARG A O 1
ATOM 763 N N . LEU A 1 98 ? -7.300 7.851 3.687 1.00 92.75 98 LEU A N 1
ATOM 764 C CA . LEU A 1 98 ? -5.928 7.444 3.979 1.00 92.75 98 LEU A CA 1
ATOM 765 C C . LEU A 1 98 ? -4.954 8.578 3.663 1.00 92.75 98 LEU A C 1
ATOM 767 O O . LEU A 1 98 ? -5.028 9.211 2.609 1.00 92.75 98 LEU A O 1
ATOM 771 N N . VAL A 1 99 ? -4.036 8.840 4.589 1.00 92.75 99 VAL A N 1
ATOM 772 C CA . VAL A 1 99 ? -2.954 9.813 4.431 1.00 92.75 99 VAL A CA 1
ATOM 773 C C . VAL A 1 99 ? -1.628 9.087 4.584 1.00 92.75 99 VAL A C 1
ATOM 775 O O . VAL A 1 99 ? -1.274 8.656 5.676 1.00 92.75 99 VAL A O 1
ATOM 778 N N . TYR A 1 100 ? -0.874 8.983 3.496 1.00 92.50 100 TYR A N 1
ATOM 779 C CA . TYR A 1 100 ? 0.462 8.395 3.500 1.00 92.50 100 TYR A CA 1
ATOM 780 C C . TYR A 1 100 ? 1.501 9.484 3.769 1.00 92.50 100 TYR A C 1
ATOM 782 O O . TYR A 1 100 ? 1.477 10.537 3.132 1.00 92.50 100 TYR A O 1
ATOM 790 N N . THR A 1 101 ? 2.392 9.260 4.730 1.00 90.12 101 THR A N 1
ATOM 791 C CA . THR A 1 101 ? 3.456 10.200 5.102 1.00 90.12 101 THR A CA 1
ATOM 792 C C . THR A 1 101 ? 4.800 9.488 5.090 1.00 90.12 101 THR A C 1
ATOM 794 O O . THR A 1 101 ? 4.979 8.486 5.773 1.00 90.12 101 THR A O 1
ATOM 797 N N . HIS A 1 102 ? 5.750 10.025 4.328 1.00 90.12 102 HIS A N 1
ATOM 798 C CA . HIS A 1 102 ? 7.143 9.605 4.430 1.00 90.12 102 HIS A CA 1
ATOM 799 C C . HIS A 1 102 ? 7.770 10.241 5.672 1.00 90.12 102 HIS A C 1
ATOM 801 O O . HIS A 1 102 ? 7.632 11.450 5.873 1.00 90.12 102 HIS A O 1
ATOM 807 N N . VAL A 1 103 ? 8.412 9.431 6.511 1.00 84.25 103 VAL A N 1
ATOM 808 C CA . VAL A 1 103 ? 9.142 9.891 7.699 1.00 84.25 103 VAL A CA 1
ATOM 809 C C . VAL A 1 103 ? 10.635 9.589 7.541 1.00 84.25 103 VAL A C 1
ATOM 811 O O . VAL A 1 103 ? 10.984 8.574 6.957 1.00 84.25 103 VAL A O 1
ATOM 814 N N . PRO A 1 104 ? 11.559 10.442 7.999 1.00 79.62 104 PRO A N 1
ATOM 815 C CA . PRO A 1 104 ? 12.977 10.098 7.965 1.00 79.62 104 PRO A CA 1
ATOM 816 C C . PRO A 1 104 ? 13.270 8.901 8.878 1.00 79.62 104 PRO A C 1
ATOM 818 O O . PRO A 1 104 ? 12.808 8.878 10.022 1.00 79.62 104 PRO A O 1
ATOM 821 N N . ALA A 1 105 ? 14.072 7.950 8.399 1.00 67.56 105 ALA A N 1
ATOM 822 C CA . ALA A 1 105 ? 14.571 6.849 9.219 1.00 67.56 105 ALA A CA 1
ATOM 823 C C . ALA A 1 105 ? 15.320 7.389 10.456 1.00 67.56 105 ALA A C 1
ATOM 825 O O . ALA A 1 105 ? 16.024 8.400 10.374 1.00 67.56 105 ALA A O 1
ATOM 826 N N . HIS A 1 106 ? 15.170 6.712 11.598 1.00 59.75 106 HIS A N 1
ATOM 827 C CA . HIS A 1 106 ? 15.855 7.003 12.871 1.00 59.75 106 HIS A CA 1
ATOM 828 C C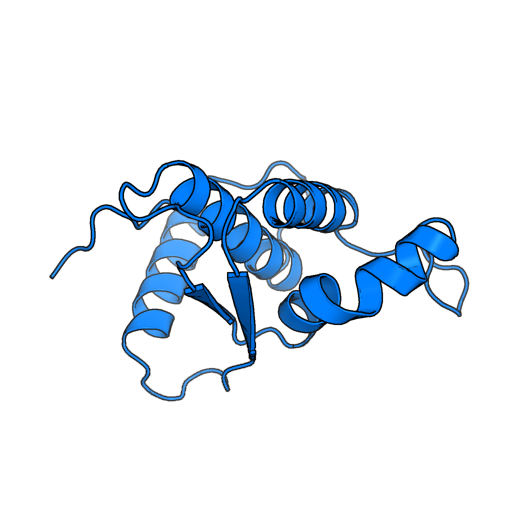 . HIS A 1 106 ? 15.576 8.362 13.539 1.00 59.75 106 HIS A C 1
ATOM 830 O O . HIS A 1 106 ? 16.248 8.714 14.510 1.00 59.75 106 HIS A O 1
ATOM 836 N N . TYR A 1 107 ? 14.574 9.124 13.098 1.00 47.56 107 TYR A N 1
ATOM 837 C CA . TYR A 1 107 ? 14.080 10.246 13.897 1.00 47.56 107 TYR A CA 1
ATOM 838 C C . TYR A 1 107 ? 13.089 9.691 14.922 1.00 47.56 107 TYR A C 1
ATOM 840 O O . TYR A 1 107 ? 12.081 9.131 14.504 1.00 47.56 107 TYR A O 1
ATOM 848 N N . GLY A 1 108 ? 13.402 9.802 16.222 1.00 46.06 108 GLY A N 1
ATOM 849 C CA . GLY A 1 108 ? 12.717 9.195 17.381 1.00 46.06 108 GLY A CA 1
ATOM 850 C C . GLY A 1 108 ? 11.207 9.445 17.492 1.00 46.06 108 GLY A C 1
ATOM 851 O O . GLY A 1 108 ? 10.730 10.117 18.402 1.00 46.06 108 GLY A O 1
ATOM 852 N N . ILE A 1 109 ? 10.454 8.896 16.547 1.00 47.69 109 ILE A N 1
ATO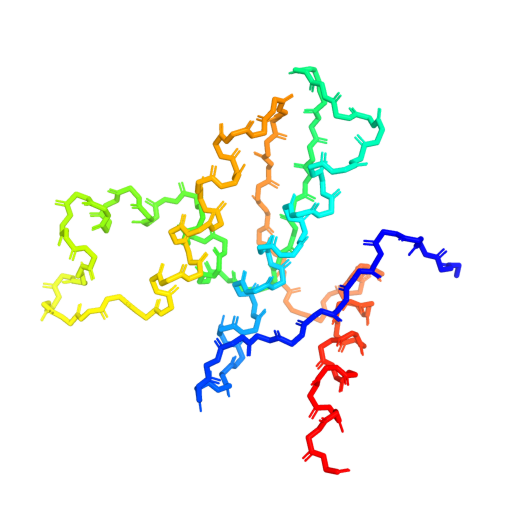M 853 C CA . ILE A 1 109 ? 9.009 8.758 16.544 1.00 47.69 109 ILE A CA 1
ATOM 854 C C . ILE A 1 109 ? 8.758 7.378 17.146 1.00 47.69 109 ILE A C 1
ATOM 856 O O . ILE A 1 109 ? 9.122 6.377 16.533 1.00 47.69 109 ILE A O 1
ATOM 860 N N . GLU A 1 110 ? 8.127 7.321 18.321 1.00 49.12 110 GLU A N 1
ATOM 861 C CA . GLU A 1 110 ? 7.828 6.077 19.063 1.00 49.12 110 GLU A CA 1
ATOM 862 C C . GLU A 1 110 ? 7.164 4.982 18.198 1.00 49.12 110 GLU A C 1
ATOM 864 O O . GLU A 1 110 ? 7.286 3.796 18.491 1.00 49.12 110 GLU A O 1
ATOM 869 N N . GLY A 1 111 ? 6.497 5.354 17.098 1.00 48.44 111 GLY A N 1
ATOM 870 C CA . GLY A 1 111 ? 5.916 4.412 16.137 1.00 48.44 111 GLY A CA 1
ATOM 871 C C . GLY A 1 111 ? 6.925 3.660 15.253 1.00 48.44 111 GLY A C 1
ATOM 872 O O . GLY A 1 111 ? 6.619 2.550 14.826 1.00 48.44 111 GLY A O 1
ATOM 873 N N . ASN A 1 112 ? 8.116 4.216 14.988 1.00 47.84 112 ASN A N 1
ATOM 874 C CA . ASN A 1 112 ? 9.125 3.577 14.128 1.00 47.84 112 ASN A CA 1
ATOM 875 C C . ASN A 1 112 ? 9.891 2.476 14.874 1.00 47.84 112 ASN A C 1
ATOM 877 O O . ASN A 1 112 ? 10.140 1.420 14.311 1.00 47.84 112 ASN A O 1
ATOM 881 N N . GLU A 1 113 ? 10.192 2.677 16.163 1.00 50.28 113 GLU A N 1
ATOM 882 C CA . GLU A 1 113 ? 10.851 1.656 16.995 1.00 50.28 113 GLU A CA 1
ATOM 883 C C . GLU A 1 113 ? 9.979 0.406 17.178 1.00 50.28 113 GLU A C 1
ATOM 885 O O . GLU A 1 113 ? 10.493 -0.710 17.237 1.00 50.28 113 GLU A O 1
ATOM 890 N N . GLN A 1 114 ? 8.651 0.563 17.218 1.00 51.78 114 GLN A N 1
ATOM 891 C CA . GLN A 1 114 ? 7.729 -0.573 17.272 1.00 51.78 114 GLN A CA 1
ATOM 892 C C . GLN A 1 114 ? 7.642 -1.319 15.935 1.00 51.78 114 GLN A C 1
ATOM 894 O O . GLN A 1 114 ? 7.573 -2.547 15.938 1.00 51.78 114 GLN A O 1
ATOM 899 N N . ALA A 1 115 ? 7.672 -0.604 14.807 1.00 49.41 115 ALA A N 1
ATOM 900 C CA . ALA A 1 115 ? 7.718 -1.216 13.480 1.00 49.41 115 ALA A CA 1
ATOM 901 C C . ALA A 1 115 ? 9.038 -1.978 13.255 1.00 49.41 115 ALA A C 1
ATOM 903 O O . ALA A 1 115 ? 9.002 -3.129 12.820 1.00 49.41 115 ALA A O 1
ATOM 904 N N . ASP A 1 116 ? 10.176 -1.399 13.658 1.00 49.19 116 ASP A N 1
ATOM 905 C CA . ASP A 1 116 ? 11.497 -2.044 13.604 1.00 49.19 116 ASP A CA 1
ATOM 906 C C . ASP A 1 116 ? 11.547 -3.308 14.475 1.00 49.19 116 ASP A C 1
ATOM 908 O O . ASP A 1 116 ? 12.023 -4.356 14.032 1.00 49.19 116 ASP A O 1
ATOM 912 N N . GLN A 1 117 ? 11.008 -3.267 15.701 1.00 47.66 117 GLN A N 1
ATOM 913 C CA . GLN A 1 117 ? 10.968 -4.458 16.558 1.00 47.66 117 GLN A CA 1
ATOM 914 C C . GLN A 1 117 ? 10.079 -5.573 15.989 1.00 47.66 117 GLN A C 1
ATOM 916 O O . GLN A 1 117 ? 10.429 -6.749 16.113 1.00 47.66 117 GLN A O 1
ATOM 921 N N . LEU A 1 118 ? 8.973 -5.238 15.318 1.00 47.59 118 LEU A N 1
ATOM 922 C CA . LEU A 1 118 ? 8.121 -6.231 14.660 1.00 47.59 118 LEU A CA 1
ATOM 923 C C . LEU A 1 118 ? 8.737 -6.804 13.379 1.00 47.59 118 LEU A C 1
ATOM 925 O O . LEU A 1 118 ? 8.595 -8.004 13.130 1.00 47.59 118 LEU A O 1
ATOM 929 N N . ALA A 1 119 ? 9.449 -5.983 12.602 1.00 47.06 119 ALA A N 1
ATOM 930 C CA . ALA A 1 119 ? 10.193 -6.426 11.426 1.00 47.06 119 ALA A CA 1
ATOM 931 C C . ALA A 1 119 ? 11.331 -7.389 11.811 1.00 47.06 119 ALA A C 1
ATOM 933 O O . ALA A 1 119 ? 11.540 -8.407 11.148 1.00 47.06 119 ALA A O 1
ATOM 934 N N . ILE A 1 120 ? 12.014 -7.128 12.934 1.00 51.19 120 ILE A N 1
ATOM 935 C CA . ILE A 1 120 ? 13.044 -8.019 13.490 1.00 51.19 120 ILE A CA 1
ATOM 936 C C . ILE A 1 120 ? 12.435 -9.340 13.986 1.00 51.19 120 ILE A C 1
ATOM 938 O O . ILE A 1 120 ? 13.058 -10.391 13.824 1.00 51.19 120 ILE A O 1
ATOM 942 N N . GLN A 1 121 ? 11.235 -9.315 14.574 1.00 42.59 121 GLN A N 1
ATOM 943 C CA . GLN A 1 121 ? 10.577 -10.527 15.066 1.00 42.59 121 GLN A CA 1
ATOM 944 C C . GLN A 1 121 ? 10.121 -11.438 13.911 1.00 42.59 121 GLN A C 1
ATOM 946 O O . GLN A 1 121 ? 10.372 -12.638 13.960 1.00 42.59 121 GLN A O 1
ATOM 951 N N . GLY A 1 122 ? 9.557 -10.878 12.833 1.00 40.44 122 GLY A N 1
ATOM 952 C CA . GLY A 1 122 ? 9.147 -11.649 11.648 1.00 40.44 122 GLY A CA 1
ATOM 953 C C . GLY A 1 122 ? 10.315 -12.233 10.839 1.00 40.44 122 GLY A C 1
ATOM 954 O O . GLY A 1 122 ? 10.161 -13.258 10.180 1.00 40.44 122 GLY A O 1
ATOM 955 N N . ALA A 1 123 ? 11.504 -11.626 10.914 1.00 44.56 123 ALA A N 1
ATOM 956 C CA . ALA A 1 123 ? 12.716 -12.158 10.286 1.00 44.56 123 ALA A CA 1
ATOM 957 C C . ALA A 1 123 ? 13.359 -13.319 11.075 1.00 44.56 123 ALA A C 1
ATOM 959 O O . ALA A 1 123 ? 14.153 -14.071 10.508 1.00 44.56 123 ALA A O 1
ATOM 960 N N . LYS A 1 124 ? 13.041 -13.470 12.371 1.00 38.28 124 LYS A N 1
ATOM 961 C CA . LYS A 1 124 ? 13.628 -14.498 13.250 1.00 38.28 124 LYS A CA 1
ATOM 962 C C . LYS A 1 124 ? 12.883 -15.832 13.266 1.00 38.28 124 LYS A C 1
ATOM 964 O O . LYS A 1 124 ? 13.487 -16.815 13.679 1.00 38.28 124 LYS A O 1
ATOM 969 N N . ASP A 1 125 ? 11.665 -15.912 12.736 1.00 34.91 125 ASP A N 1
ATOM 970 C CA . ASP A 1 125 ? 10.904 -17.172 12.628 1.00 34.91 125 ASP A CA 1
ATOM 971 C C . ASP A 1 125 ? 11.326 -18.044 11.419 1.00 34.91 125 ASP A C 1
ATOM 973 O O . ASP A 1 125 ? 10.545 -18.828 10.887 1.00 34.91 125 ASP A O 1
ATOM 977 N N . ASN A 1 126 ? 12.587 -17.926 10.988 1.00 33.62 126 ASN A N 1
ATOM 978 C CA . ASN A 1 126 ? 13.197 -18.688 9.893 1.00 33.62 126 ASN A CA 1
ATOM 979 C C . ASN A 1 126 ? 14.379 -19.561 10.375 1.00 33.62 126 ASN A C 1
ATOM 981 O O . ASN A 1 126 ? 15.405 -19.636 9.694 1.00 33.62 126 ASN A O 1
ATOM 985 N N . ASN A 1 127 ? 14.263 -20.213 11.543 1.00 31.17 127 ASN A N 1
ATOM 986 C CA . ASN A 1 127 ? 15.121 -21.357 11.897 1.00 31.17 127 ASN A CA 1
ATOM 987 C C . ASN A 1 127 ? 14.482 -22.327 12.899 1.00 31.17 127 ASN A C 1
ATOM 989 O O . ASN A 1 127 ? 14.416 -21.973 14.097 1.00 31.17 127 ASN A O 1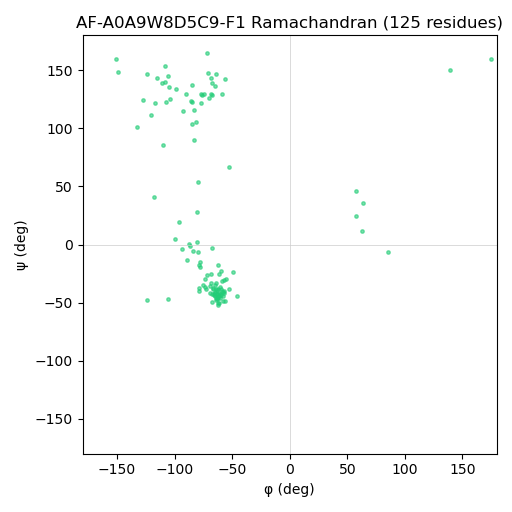
#

pLDDT: mean 76.45, std 20.37, range [31.17, 94.5]

Nearest PDB structures (foldseek):
  2qkk-assembly3_J  TM=9.138E-01  e=2.992E-06  Homo sapiens
  2qkk-assembly4_M  TM=9.098E-01  e=1.736E-05  Homo sapiens
  2e4l-assembly1_A  TM=8.313E-01  e=5.839E-05  Shewanella oneidensis MR-1
  1wsh-assembly2_B  TM=8.082E-01  e=1.138E-04  Escherichia coli
  1jl1-assembly1_A  TM=8.233E-01  e=1.637E-04  Escherichia coli